Protein AF-A0A7C5QHF2-F1 (afdb_monomer_lite)

Sequence (102 aa):
MYPDLSYLFHDLLGSSPDNWLSVFKTFGLMLVLAILAGSQLLYLELRRKAREGMFQPEKVKEVVGRGPVVTEIVSNAVFGFIFGAKLLYIFGHFEEFKANAA

pLDDT: mean 92.12, std 6.23, range [57.28, 98.5]

Secondary structure (DSSP, 8-state):
--SBHHHHHHHHH-PPTT-GGGGSBHHHHHHHHHHHHHHHHHHHHHHHHHHTT-SPPP-----TTPPPPHHHHHHHHHHHHHHHHHHHHHHHTHHHHHHT--

Radius of gyration: 21.75 Å; chains: 1; bounding box: 47×37×48 Å

Structure (mmCIF, N/CA/C/O backbone):
data_AF-A0A7C5QHF2-F1
#
_entry.id   AF-A0A7C5QHF2-F1
#
loop_
_atom_site.group_PDB
_atom_site.id
_atom_site.type_symbol
_atom_site.label_atom_id
_atom_site.label_alt_id
_atom_site.label_comp_id
_atom_site.label_asym_id
_atom_site.label_entity_id
_atom_site.label_seq_id
_atom_site.pdbx_PDB_ins_code
_atom_site.Cartn_x
_atom_site.Cartn_y
_atom_site.Cartn_z
_atom_site.occupancy
_atom_site.B_iso_or_equiv
_atom_site.auth_seq_id
_atom_site.auth_comp_id
_atom_site.auth_asym_id
_atom_site.auth_atom_id
_atom_site.pdbx_PDB_model_num
ATOM 1 N N . MET A 1 1 ? 7.431 16.455 -12.656 1.00 76.50 1 MET A N 1
ATOM 2 C CA . MET A 1 1 ? 7.169 15.265 -11.816 1.00 76.50 1 MET A CA 1
ATOM 3 C C . MET A 1 1 ? 7.820 14.085 -12.503 1.00 76.50 1 MET A C 1
ATOM 5 O O . MET A 1 1 ? 7.741 14.028 -13.724 1.00 76.50 1 MET A O 1
ATOM 9 N N . TYR A 1 2 ? 8.467 13.189 -11.760 1.00 88.69 2 TYR A N 1
ATOM 10 C CA . TYR A 1 2 ? 8.980 11.955 -12.354 1.00 88.69 2 TYR A CA 1
ATOM 11 C C . TYR A 1 2 ? 7.805 11.118 -12.872 1.00 88.69 2 TYR A C 1
ATOM 13 O O . TYR A 1 2 ? 6.806 11.022 -12.157 1.00 88.69 2 TYR A O 1
ATOM 21 N N . PRO A 1 3 ? 7.872 10.547 -14.081 1.00 89.06 3 PRO A N 1
ATOM 22 C CA . PRO A 1 3 ? 6.783 9.727 -14.616 1.00 89.06 3 PRO A CA 1
ATOM 23 C C . PRO A 1 3 ? 6.579 8.443 -13.793 1.00 89.06 3 PRO A C 1
ATOM 25 O O . PRO A 1 3 ? 5.450 8.018 -13.549 1.00 89.06 3 PRO A O 1
ATOM 28 N N . ASP A 1 4 ? 7.662 7.871 -13.279 1.00 93.12 4 ASP A N 1
ATOM 29 C CA . ASP A 1 4 ? 7.670 6.675 -12.443 1.00 93.12 4 ASP A CA 1
ATOM 30 C C . ASP A 1 4 ? 8.900 6.642 -11.530 1.00 93.12 4 ASP A C 1
ATOM 32 O O . ASP A 1 4 ? 9.727 7.562 -11.523 1.00 93.12 4 ASP A O 1
ATOM 36 N N . LEU A 1 5 ? 8.994 5.594 -10.713 1.00 92.38 5 LEU A N 1
ATOM 37 C CA . LEU A 1 5 ? 10.106 5.418 -9.790 1.00 92.38 5 LEU A CA 1
ATOM 38 C C . LEU A 1 5 ? 11.444 5.182 -10.498 1.00 92.38 5 LEU A C 1
ATOM 40 O O . LEU A 1 5 ? 12.472 5.512 -9.915 1.00 92.38 5 LEU A O 1
ATOM 44 N N . SER A 1 6 ? 11.480 4.686 -11.739 1.00 94.00 6 SER A N 1
ATOM 45 C CA . SER A 1 6 ? 12.760 4.460 -12.421 1.00 94.00 6 SER A CA 1
ATOM 46 C C . SER A 1 6 ? 13.525 5.766 -12.621 1.00 94.00 6 SER A C 1
ATOM 48 O O . SER A 1 6 ? 14.728 5.805 -12.373 1.00 94.00 6 SER A O 1
ATOM 50 N N . TYR A 1 7 ? 12.838 6.838 -13.020 1.00 93.25 7 TYR A N 1
ATOM 51 C CA . TYR A 1 7 ? 13.465 8.150 -13.218 1.00 93.25 7 TYR A CA 1
ATOM 52 C C . TYR A 1 7 ? 13.802 8.841 -11.893 1.00 93.25 7 TYR A C 1
ATOM 54 O O . TYR A 1 7 ? 14.849 9.470 -11.782 1.00 93.25 7 TYR A O 1
ATOM 62 N N . LEU A 1 8 ? 12.963 8.680 -10.861 1.00 93.31 8 LEU A N 1
ATOM 63 C CA . LEU A 1 8 ? 13.267 9.210 -9.527 1.00 93.31 8 LEU A CA 1
ATOM 64 C C . LEU A 1 8 ? 14.558 8.596 -8.966 1.00 93.31 8 LEU A C 1
ATOM 66 O O . LEU A 1 8 ? 15.408 9.301 -8.431 1.00 93.31 8 LEU A O 1
ATOM 70 N N . PHE A 1 9 ? 14.704 7.276 -9.073 1.00 93.62 9 PHE A N 1
ATOM 71 C CA . PHE A 1 9 ? 15.880 6.570 -8.569 1.00 93.62 9 PHE A CA 1
ATOM 72 C C . PHE A 1 9 ? 17.102 6.738 -9.476 1.00 93.62 9 PHE A C 1
ATOM 74 O O . PHE A 1 9 ? 18.225 6.698 -8.972 1.00 93.62 9 PHE A O 1
ATOM 81 N N . HIS A 1 10 ? 16.909 6.983 -10.776 1.00 94.44 10 HIS A N 1
ATOM 82 C CA . HIS A 1 10 ? 17.997 7.382 -11.667 1.00 94.44 10 HIS A CA 1
ATOM 83 C C . HIS A 1 10 ? 18.685 8.651 -11.156 1.00 94.44 10 HIS A C 1
ATOM 85 O O . HIS A 1 10 ? 19.895 8.639 -10.952 1.00 94.44 10 HIS A O 1
ATOM 91 N N . ASP A 1 11 ? 17.919 9.693 -10.837 1.00 93.00 11 ASP A N 1
ATOM 92 C CA . ASP A 1 11 ? 18.488 10.968 -10.389 1.00 93.00 11 ASP A CA 1
ATOM 93 C C . ASP A 1 11 ? 19.069 10.897 -8.965 1.00 93.00 11 ASP A C 1
ATOM 95 O O . ASP A 1 11 ? 20.012 11.617 -8.640 1.00 93.00 11 ASP A O 1
ATOM 99 N N . LEU A 1 12 ? 18.537 10.021 -8.104 1.00 94.31 12 LEU A N 1
ATOM 100 C CA . LEU A 1 12 ? 19.007 9.875 -6.720 1.00 94.31 12 LEU A CA 1
ATOM 101 C C . LEU A 1 12 ? 20.208 8.934 -6.567 1.00 94.31 12 LEU A C 1
ATOM 103 O O . LEU A 1 12 ? 21.077 9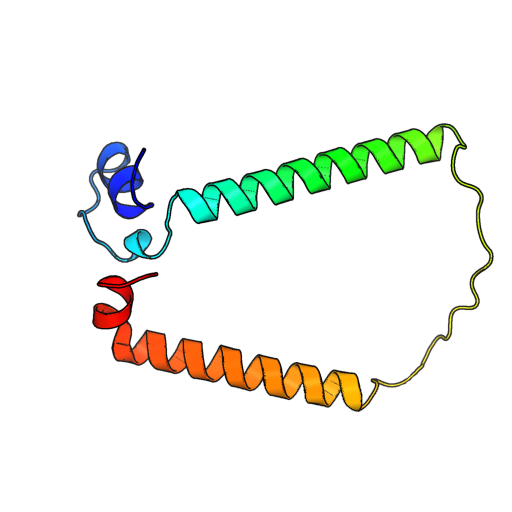.184 -5.734 1.00 94.31 12 LEU A O 1
ATOM 107 N N . LEU A 1 13 ? 20.234 7.828 -7.315 1.00 94.69 13 LEU A N 1
ATOM 108 C CA . LEU A 1 13 ? 21.182 6.723 -7.126 1.00 94.69 13 LEU A CA 1
ATOM 109 C C . LEU A 1 13 ? 21.985 6.379 -8.390 1.00 94.69 13 LEU A C 1
ATOM 111 O O . LEU A 1 13 ? 22.829 5.487 -8.343 1.00 94.69 13 LEU A O 1
ATOM 115 N N . GLY A 1 14 ? 21.719 7.029 -9.527 1.00 92.06 14 GLY A N 1
ATOM 116 C CA . GLY A 1 14 ? 22.368 6.728 -10.806 1.00 92.06 14 GLY A CA 1
ATOM 117 C C . GLY A 1 14 ? 21.923 5.407 -11.445 1.00 92.06 14 GLY A C 1
ATOM 118 O O . GLY A 1 14 ? 22.614 4.891 -12.321 1.00 92.06 14 GLY A O 1
ATOM 119 N N . SER A 1 15 ? 20.797 4.821 -11.015 1.00 93.25 15 SER A N 1
ATOM 120 C CA . SER A 1 15 ? 20.285 3.555 -11.572 1.00 93.25 15 SER A CA 1
ATOM 121 C C . SER A 1 15 ? 19.899 3.696 -13.045 1.00 93.25 15 SER A C 1
ATOM 123 O O . SER A 1 15 ? 19.425 4.757 -13.424 1.00 93.25 15 SER A O 1
ATOM 125 N N . SER A 1 16 ? 19.998 2.653 -13.873 1.00 90.06 16 SER A N 1
ATOM 126 C CA . SER A 1 16 ? 19.595 2.740 -15.288 1.00 90.06 16 SER A CA 1
ATOM 127 C C . SER A 1 16 ? 18.136 3.214 -15.457 1.00 90.06 16 SER A C 1
ATOM 129 O O . SER A 1 16 ? 17.269 2.700 -14.744 1.00 90.06 16 SER A O 1
ATOM 131 N N . PRO A 1 17 ? 17.849 4.157 -16.378 1.00 85.25 17 PRO A N 1
ATOM 132 C CA . PRO A 1 17 ? 16.481 4.526 -16.748 1.00 85.25 17 PRO A CA 1
ATOM 133 C C . PRO A 1 17 ? 15.681 3.329 -17.283 1.00 85.25 17 PRO A C 1
ATOM 135 O O . PRO A 1 17 ? 16.266 2.341 -17.728 1.00 85.25 17 PRO A O 1
ATOM 138 N N . ASP A 1 18 ? 14.350 3.419 -17.218 1.00 87.38 18 ASP A N 1
ATOM 139 C CA . ASP A 1 18 ? 13.393 2.395 -17.671 1.00 87.38 18 ASP A CA 1
ATOM 140 C C . ASP A 1 18 ? 13.650 0.973 -17.129 1.00 87.38 18 ASP A C 1
ATOM 142 O O . ASP A 1 18 ? 13.388 -0.048 -17.774 1.00 87.38 18 ASP A O 1
ATOM 146 N N . ASN A 1 19 ? 14.150 0.896 -15.895 1.00 90.06 19 ASN A N 1
ATOM 147 C CA . ASN A 1 19 ? 14.339 -0.364 -15.190 1.00 90.06 19 ASN A CA 1
ATOM 148 C C . ASN A 1 19 ? 12.995 -0.911 -14.661 1.00 90.06 19 ASN A C 1
ATOM 150 O O . ASN A 1 19 ? 11.920 -0.366 -14.920 1.00 90.06 19 ASN A O 1
ATOM 154 N N . TRP A 1 20 ? 13.029 -2.012 -13.910 1.00 89.75 20 TRP A N 1
ATOM 155 C CA . TRP A 1 20 ? 11.827 -2.661 -13.368 1.00 89.75 20 TRP A CA 1
ATOM 156 C C . TRP A 1 20 ? 10.957 -1.742 -12.482 1.00 89.75 20 TRP A C 1
ATOM 158 O O . TRP A 1 20 ? 9.758 -1.980 -12.347 1.00 89.75 20 TRP A O 1
ATOM 168 N N . LEU A 1 21 ? 11.524 -0.669 -11.917 1.00 91.50 21 LEU A N 1
ATOM 169 C CA . LEU A 1 21 ? 10.803 0.335 -11.131 1.00 91.50 21 LEU A CA 1
ATOM 170 C C . LEU A 1 21 ? 9.858 1.199 -11.978 1.00 91.50 21 LEU A C 1
ATOM 172 O O . LEU A 1 21 ? 8.992 1.870 -11.419 1.00 91.50 21 LEU A O 1
ATOM 176 N N . SER A 1 22 ? 9.986 1.178 -13.308 1.00 91.88 22 SER A N 1
ATOM 177 C CA . SER A 1 22 ? 9.137 1.960 -14.222 1.00 91.88 22 SER A CA 1
ATOM 178 C C . SER A 1 22 ? 7.660 1.556 -14.183 1.00 91.88 22 SER A C 1
ATOM 180 O O . SER A 1 22 ? 6.783 2.351 -14.532 1.00 91.88 22 SER A O 1
ATOM 182 N N . VAL A 1 23 ? 7.371 0.350 -13.683 1.00 91.25 23 VAL A N 1
ATOM 183 C CA . VAL A 1 23 ? 6.012 -0.139 -13.410 1.00 91.25 23 VAL A CA 1
ATOM 184 C C . VAL A 1 23 ? 5.319 0.707 -12.329 1.00 91.25 23 VAL A C 1
ATOM 186 O O . VAL A 1 23 ? 4.102 0.886 -12.359 1.00 91.25 23 VAL A O 1
ATOM 189 N N . PHE A 1 24 ? 6.069 1.276 -11.381 1.00 91.75 24 PHE A N 1
ATOM 190 C CA . PHE A 1 24 ? 5.511 2.075 -10.291 1.00 91.75 24 PHE A CA 1
ATOM 191 C C . PHE A 1 24 ? 5.392 3.543 -10.691 1.00 91.75 24 PHE A C 1
ATOM 193 O O . PHE A 1 24 ? 6.315 4.343 -10.512 1.00 91.75 24 PHE A O 1
ATOM 200 N N . LYS A 1 25 ? 4.221 3.919 -11.207 1.00 92.25 25 LYS A N 1
ATOM 201 C CA . LYS A 1 25 ? 3.926 5.309 -11.569 1.00 92.25 25 LYS A CA 1
ATOM 202 C C . LYS A 1 25 ? 3.812 6.198 -10.330 1.00 92.25 25 LYS A C 1
ATOM 204 O O . LYS A 1 25 ? 3.163 5.844 -9.341 1.00 92.25 25 LYS A O 1
ATOM 209 N N . THR A 1 26 ? 4.405 7.390 -10.391 1.00 92.88 26 THR A N 1
ATOM 210 C CA . THR A 1 26 ? 4.431 8.318 -9.245 1.00 92.88 26 THR A CA 1
ATOM 211 C C . THR A 1 26 ? 3.046 8.833 -8.873 1.00 92.88 26 THR A C 1
ATOM 213 O O . THR A 1 26 ? 2.774 9.026 -7.691 1.00 92.88 26 THR A O 1
ATOM 216 N N . PHE A 1 27 ? 2.148 8.999 -9.849 1.00 91.56 27 PHE A N 1
ATOM 217 C CA . PHE A 1 27 ? 0.755 9.367 -9.598 1.00 91.56 27 PHE A CA 1
ATOM 218 C C . PHE A 1 27 ? 0.062 8.354 -8.677 1.00 91.56 27 PHE A C 1
ATOM 220 O O . PHE A 1 27 ? -0.470 8.731 -7.634 1.00 91.56 27 PHE A O 1
ATOM 227 N N . GLY A 1 28 ? 0.122 7.064 -9.028 1.00 91.38 28 GLY A N 1
ATOM 228 C CA . GLY A 1 28 ? -0.482 5.992 -8.235 1.00 91.38 28 GLY A CA 1
ATOM 229 C C . GLY A 1 28 ? 0.135 5.891 -6.841 1.00 91.38 28 GLY A C 1
ATOM 230 O O . GLY A 1 28 ? -0.587 5.771 -5.853 1.00 91.38 28 GLY A O 1
ATOM 231 N N . LEU A 1 29 ? 1.460 6.033 -6.740 1.00 93.06 29 LEU A N 1
ATOM 232 C CA . LEU A 1 29 ? 2.150 6.061 -5.451 1.00 93.06 29 LEU A CA 1
ATOM 233 C C . LEU A 1 29 ? 1.650 7.206 -4.558 1.00 93.06 29 LEU A C 1
ATOM 235 O O . LEU A 1 29 ? 1.311 6.978 -3.398 1.00 93.06 29 LEU A O 1
ATOM 239 N N . MET A 1 30 ? 1.575 8.429 -5.089 1.00 94.38 30 MET A N 1
ATOM 240 C CA . MET A 1 30 ? 1.107 9.590 -4.325 1.00 94.38 30 MET A CA 1
ATOM 241 C C . MET A 1 30 ? -0.363 9.457 -3.924 1.00 94.38 30 MET A C 1
ATOM 243 O O . MET A 1 30 ? -0.720 9.831 -2.808 1.00 94.38 30 MET A O 1
ATOM 247 N N . LEU A 1 31 ? -1.203 8.872 -4.783 1.00 95.50 31 LEU A N 1
ATOM 248 C CA . LEU A 1 31 ? -2.598 8.574 -4.459 1.00 95.50 31 LEU A CA 1
ATOM 249 C C . LEU A 1 31 ? -2.706 7.612 -3.267 1.00 95.50 31 LEU A C 1
ATOM 251 O O . LEU A 1 31 ? -3.447 7.887 -2.323 1.00 95.50 31 LEU A O 1
ATOM 255 N N . VAL A 1 32 ? -1.938 6.518 -3.271 1.00 96.50 32 VAL A N 1
ATOM 256 C CA . VAL A 1 32 ? -1.903 5.567 -2.148 1.00 96.50 32 VAL A CA 1
ATOM 257 C C . VAL A 1 32 ? -1.430 6.258 -0.870 1.00 96.50 32 VAL A C 1
ATOM 259 O O . VAL A 1 32 ? -2.067 6.113 0.172 1.00 96.50 32 VAL A O 1
ATOM 262 N N . LEU A 1 33 ? -0.363 7.060 -0.937 1.00 97.25 33 LEU A N 1
ATOM 263 C CA . LEU A 1 33 ? 0.142 7.804 0.221 1.00 97.25 33 LEU A CA 1
ATOM 264 C C . LEU A 1 33 ? -0.888 8.798 0.773 1.00 97.25 33 LEU A C 1
ATOM 266 O O . LEU A 1 33 ? -1.043 8.895 1.989 1.00 97.25 33 LEU A O 1
ATOM 270 N N . ALA A 1 34 ? -1.627 9.493 -0.094 1.00 97.94 34 ALA A N 1
ATOM 271 C CA . ALA A 1 34 ? -2.689 10.407 0.315 1.00 97.94 34 ALA A CA 1
ATOM 272 C C . ALA A 1 34 ? -3.825 9.673 1.044 1.00 97.94 34 ALA A C 1
ATOM 274 O O . ALA A 1 34 ? -4.278 10.132 2.094 1.00 97.94 34 ALA A O 1
ATOM 275 N N . ILE A 1 35 ? -4.246 8.508 0.537 1.00 98.31 35 ILE A N 1
ATOM 276 C CA . ILE A 1 35 ? -5.269 7.671 1.180 1.00 98.31 35 ILE A CA 1
ATOM 277 C C . ILE A 1 35 ? -4.776 7.173 2.542 1.00 98.31 35 ILE A C 1
ATOM 279 O O . ILE A 1 35 ? -5.502 7.286 3.530 1.00 98.31 35 ILE A O 1
ATOM 283 N N . LEU A 1 36 ? -3.542 6.668 2.626 1.00 98.31 36 LEU A N 1
ATOM 284 C CA . LEU A 1 36 ? -2.965 6.181 3.881 1.00 98.31 36 LEU A CA 1
ATOM 285 C C . LEU A 1 36 ? -2.856 7.302 4.920 1.00 98.31 36 LEU A C 1
ATOM 287 O O . LEU A 1 36 ? -3.324 7.135 6.047 1.00 98.31 36 LEU A O 1
ATOM 291 N N . ALA A 1 37 ? -2.322 8.463 4.537 1.00 98.38 37 ALA A N 1
ATOM 292 C CA . ALA A 1 37 ? -2.233 9.626 5.416 1.00 98.38 37 ALA A CA 1
ATOM 293 C C . ALA A 1 37 ? -3.622 10.093 5.883 1.00 98.38 37 ALA A C 1
ATOM 295 O O . ALA A 1 37 ? -3.837 10.286 7.080 1.00 98.38 37 ALA A O 1
ATOM 296 N N . GLY A 1 38 ? -4.585 10.208 4.963 1.00 98.38 38 GLY A N 1
ATOM 297 C CA . GLY A 1 38 ? -5.964 10.575 5.280 1.00 98.38 38 GLY A CA 1
ATOM 298 C C . GLY A 1 38 ? -6.633 9.580 6.230 1.00 98.38 38 GLY A C 1
ATOM 299 O O . GLY A 1 38 ? -7.250 9.988 7.214 1.00 98.38 38 GLY A O 1
ATOM 300 N N 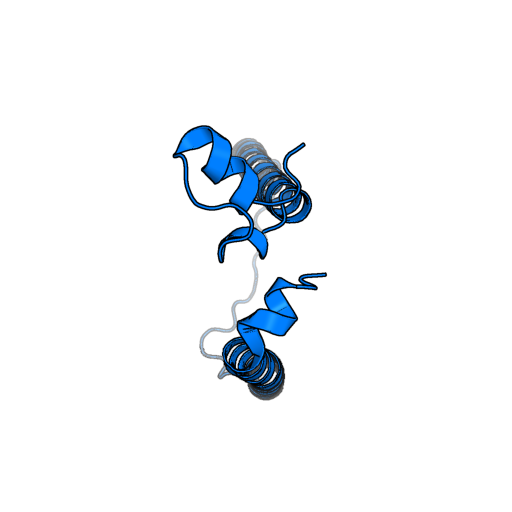. SER A 1 39 ? -6.452 8.278 5.993 1.00 98.25 39 SER A N 1
ATOM 301 C CA . SER A 1 39 ? -6.992 7.219 6.853 1.00 98.25 39 SER A CA 1
ATOM 302 C C . SER A 1 39 ? -6.417 7.276 8.270 1.00 98.25 39 SER A C 1
ATOM 304 O O . SER A 1 39 ? -7.164 7.169 9.242 1.00 98.25 39 SER A O 1
ATOM 306 N N . GLN A 1 40 ? -5.112 7.531 8.401 1.00 98.44 40 GLN A N 1
ATOM 307 C CA . GLN A 1 40 ? -4.440 7.630 9.690 1.00 98.44 40 GLN A CA 1
ATOM 308 C C . GLN A 1 40 ? -4.907 8.862 10.469 1.00 98.44 40 GLN A C 1
ATOM 310 O O . GLN A 1 40 ? -5.199 8.768 11.661 1.00 98.44 40 GLN A O 1
ATOM 315 N N . LEU A 1 41 ? -5.021 10.013 9.802 1.00 98.50 41 LEU A N 1
ATOM 316 C CA . LEU A 1 41 ? -5.540 11.235 10.418 1.00 98.50 41 LEU A CA 1
ATOM 317 C C . LEU A 1 41 ? -6.986 11.053 10.887 1.00 98.50 41 LEU A C 1
ATOM 319 O O . LEU A 1 41 ? -7.304 11.380 12.030 1.00 98.50 41 LEU A O 1
ATOM 323 N N . LEU A 1 42 ? -7.841 10.468 10.044 1.00 98.12 42 LEU A N 1
ATOM 324 C CA . LEU A 1 42 ? -9.227 10.175 10.397 1.00 98.12 42 LEU A CA 1
ATOM 325 C C . LEU A 1 42 ? -9.308 9.223 11.595 1.00 98.12 42 LEU A C 1
ATOM 327 O O . LEU A 1 42 ? -10.063 9.474 12.530 1.00 98.12 42 LEU A O 1
ATOM 331 N N . TYR A 1 43 ? -8.505 8.160 11.605 1.00 97.94 43 TYR A N 1
ATOM 332 C CA . TYR A 1 43 ? -8.444 7.220 12.720 1.00 97.94 43 TYR A CA 1
ATOM 333 C C . TYR A 1 43 ? -8.043 7.903 14.037 1.00 97.94 43 TYR A C 1
ATOM 335 O O . TYR A 1 43 ? -8.679 7.688 15.073 1.00 97.94 43 TYR A O 1
ATOM 343 N N . LEU A 1 44 ? -7.020 8.763 14.012 1.00 98.12 44 LEU A N 1
ATOM 344 C CA . LEU A 1 44 ? -6.586 9.520 15.189 1.00 98.12 44 LEU A CA 1
ATOM 345 C C . LEU A 1 44 ? -7.677 10.470 15.697 1.00 98.12 44 LEU A C 1
ATOM 347 O O . LEU A 1 44 ? -7.905 10.546 16.908 1.00 98.12 44 LEU A O 1
ATOM 351 N N . GLU A 1 45 ? -8.377 11.140 14.786 1.00 97.50 45 GLU A N 1
ATOM 352 C CA . GLU A 1 45 ? -9.467 12.059 15.109 1.00 97.50 45 GLU A CA 1
ATOM 353 C C . GLU A 1 45 ? -10.683 11.328 15.690 1.00 97.50 45 GLU A C 1
ATOM 355 O O . GLU A 1 45 ? -11.237 11.753 16.706 1.00 97.50 45 GLU A O 1
ATOM 360 N N . LEU A 1 46 ? -11.052 10.172 15.129 1.00 97.06 46 LEU A N 1
ATOM 361 C CA . LEU A 1 46 ? -12.077 9.304 15.708 1.00 97.06 46 LEU A CA 1
ATOM 362 C C . LEU A 1 46 ? -11.678 8.879 17.125 1.00 97.06 46 LEU A C 1
ATOM 364 O O . LEU A 1 46 ? -12.464 9.016 18.057 1.00 97.06 46 LEU A O 1
ATOM 368 N N . ARG A 1 47 ? -10.429 8.461 17.355 1.00 95.81 47 ARG A N 1
ATOM 369 C CA . ARG A 1 47 ? -9.970 8.132 18.715 1.00 95.81 47 ARG A CA 1
ATOM 370 C C . ARG A 1 47 ? -9.994 9.330 19.665 1.00 95.81 47 ARG A C 1
ATOM 372 O O . ARG A 1 47 ? -10.232 9.133 20.856 1.00 95.81 47 ARG A O 1
ATOM 379 N N . ARG A 1 48 ? -9.729 10.547 19.179 1.00 97.06 48 ARG A N 1
ATOM 380 C CA . ARG A 1 48 ? -9.833 11.781 19.974 1.00 97.06 48 ARG A CA 1
ATOM 381 C C . ARG A 1 48 ? -11.281 12.026 20.398 1.00 97.06 48 ARG A C 1
ATOM 383 O O . ARG A 1 48 ? -11.535 12.117 21.594 1.00 97.06 48 ARG A O 1
ATOM 390 N N . LYS A 1 49 ? -12.220 11.994 19.450 1.00 95.94 49 LYS A N 1
ATOM 391 C CA . LYS A 1 49 ? -13.666 12.136 19.699 1.00 95.94 49 LYS A CA 1
ATOM 392 C C . LYS A 1 49 ? -14.226 11.044 20.614 1.00 95.94 49 LYS A C 1
ATOM 394 O O . LYS A 1 49 ? -15.085 11.317 21.447 1.00 95.94 49 LYS A O 1
ATOM 399 N N . ALA A 1 50 ? -13.699 9.822 20.516 1.00 93.94 50 ALA A N 1
ATOM 400 C CA . ALA A 1 50 ? -14.054 8.729 21.419 1.00 93.94 50 ALA A CA 1
ATOM 401 C C . ALA A 1 50 ? -13.693 9.041 22.877 1.00 93.94 50 ALA A C 1
ATOM 403 O O . ALA A 1 50 ? -14.502 8.812 23.771 1.00 93.94 50 ALA A O 1
ATOM 404 N N . ARG A 1 51 ? -12.501 9.606 23.119 1.00 93.94 51 ARG A N 1
ATOM 405 C CA . ARG A 1 51 ? -12.067 10.020 24.466 1.00 93.94 51 ARG A CA 1
ATOM 406 C C . ARG A 1 51 ? -12.861 11.205 25.010 1.00 93.94 51 ARG A C 1
ATOM 408 O O . ARG A 1 51 ? -13.002 11.325 26.218 1.00 93.94 51 ARG A O 1
ATOM 415 N N . GLU A 1 52 ? -13.393 12.047 24.131 1.00 96.44 52 GLU A N 1
ATOM 416 C CA . GLU A 1 52 ? -14.297 13.150 24.485 1.00 96.44 52 GLU A CA 1
ATOM 417 C C . GLU A 1 52 ? -15.723 12.678 24.807 1.00 96.44 52 GLU A C 1
ATOM 419 O O . GLU A 1 52 ? -16.578 13.492 25.140 1.00 96.44 52 GLU A O 1
ATOM 424 N N . GLY A 1 53 ? -15.998 11.372 24.707 1.00 93.31 53 GLY A N 1
ATOM 425 C CA . GLY A 1 53 ? -17.316 10.810 24.990 1.00 93.31 53 GLY A CA 1
ATOM 426 C C . GLY A 1 53 ? -18.347 11.064 23.889 1.00 93.31 53 GLY A C 1
ATOM 427 O O . GLY A 1 53 ? -19.538 10.904 24.137 1.00 93.31 53 GLY A O 1
ATOM 428 N N . MET A 1 54 ? -17.926 11.433 22.669 1.00 93.12 54 MET A N 1
ATOM 429 C CA . MET A 1 54 ? -18.861 11.645 21.552 1.00 93.12 54 MET A CA 1
ATOM 430 C C . MET A 1 54 ? -19.511 10.348 21.047 1.00 93.12 54 MET A C 1
ATOM 432 O O . MET A 1 54 ? -20.514 10.410 20.340 1.00 93.12 54 MET A O 1
ATOM 436 N N . PHE A 1 55 ? -18.951 9.181 21.376 1.00 91.69 55 PHE A N 1
ATOM 437 C CA . PHE A 1 55 ? -19.506 7.886 20.984 1.00 91.69 55 PHE A CA 1
ATOM 438 C C . PHE A 1 55 ? -20.167 7.193 22.167 1.00 91.69 55 PHE A C 1
ATOM 440 O O . PHE A 1 55 ? -19.610 7.142 23.263 1.00 91.69 55 PHE A O 1
ATOM 447 N N . GLN A 1 56 ? -21.340 6.619 21.915 1.00 87.88 56 GLN A N 1
ATOM 448 C CA . GLN A 1 56 ? -22.051 5.795 22.882 1.00 87.88 56 GLN A CA 1
ATOM 449 C C . GLN A 1 56 ? -21.777 4.316 22.589 1.00 87.88 56 GLN A C 1
ATOM 451 O O . GLN A 1 56 ? -21.787 3.918 21.423 1.00 87.88 56 GLN A O 1
ATOM 456 N N . PRO A 1 57 ? -21.518 3.492 23.615 1.00 83.88 57 PRO A N 1
ATOM 457 C CA . PRO A 1 57 ? -21.331 2.064 23.420 1.00 83.88 57 PRO A CA 1
ATOM 458 C C . PRO A 1 57 ? -22.651 1.409 23.006 1.00 83.88 57 PRO A C 1
ATOM 460 O O . PRO A 1 57 ? -23.670 1.560 23.680 1.00 83.88 57 PRO A O 1
ATOM 463 N N . GLU A 1 58 ? -22.616 0.627 21.932 1.00 86.88 58 GLU A N 1
ATOM 464 C CA . GLU A 1 58 ? -23.740 -0.199 21.497 1.00 86.88 58 GLU A CA 1
ATOM 465 C C . GLU A 1 58 ? -23.484 -1.664 21.867 1.00 86.88 58 GLU A C 1
ATOM 467 O O . GLU A 1 58 ? -22.394 -2.201 21.657 1.00 86.88 58 GLU A O 1
ATOM 472 N N . LYS A 1 59 ? -24.492 -2.331 22.443 1.00 85.81 59 LYS A N 1
ATOM 473 C CA . LYS A 1 59 ? -24.413 -3.766 22.737 1.00 85.81 59 LYS A CA 1
ATOM 474 C C . LYS A 1 59 ? -24.682 -4.550 21.458 1.00 85.81 59 LYS A C 1
ATOM 476 O O . LYS A 1 59 ? -25.834 -4.741 21.079 1.00 85.81 59 LYS A O 1
ATOM 481 N N . VAL A 1 60 ? -23.621 -5.041 20.830 1.00 86.38 60 VAL A N 1
ATOM 482 C CA . VAL A 1 60 ? -23.719 -5.881 19.633 1.00 86.38 60 VAL A CA 1
ATOM 483 C C . VAL A 1 60 ? -23.717 -7.354 20.040 1.00 86.38 60 VAL A C 1
ATOM 485 O O . VAL A 1 60 ? -22.940 -7.774 20.896 1.00 86.38 60 VAL A O 1
ATOM 488 N N . LYS A 1 61 ? -24.602 -8.155 19.440 1.00 83.62 61 LYS A N 1
ATOM 489 C CA . LYS A 1 61 ? -24.554 -9.615 19.577 1.00 83.62 61 LYS A CA 1
ATOM 490 C C . LYS A 1 61 ? -23.475 -10.153 18.644 1.00 83.62 61 LYS A C 1
ATOM 492 O O . LYS A 1 61 ? -23.658 -10.149 17.430 1.00 83.62 61 LYS A O 1
ATOM 497 N N . GLU A 1 62 ? -22.371 -10.617 19.209 1.00 81.88 62 GLU A N 1
ATOM 498 C CA . GLU A 1 62 ? -21.320 -11.287 18.449 1.00 81.88 62 GLU A CA 1
ATOM 499 C C . GLU A 1 62 ? -21.659 -12.774 18.282 1.00 81.88 62 GLU A C 1
ATOM 501 O O . GLU A 1 62 ? -21.965 -13.473 19.250 1.00 81.88 62 GLU A O 1
ATOM 506 N N . VAL A 1 63 ? -21.635 -13.268 17.042 1.00 82.62 63 VAL A N 1
ATOM 507 C CA . VAL A 1 63 ? -21.813 -14.697 16.750 1.00 82.62 63 VAL A CA 1
ATOM 508 C C . VAL A 1 63 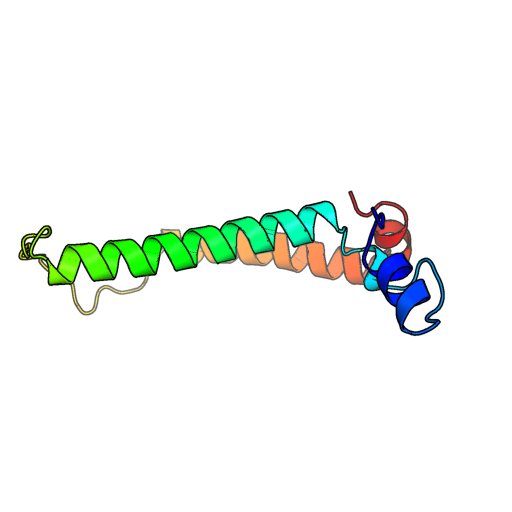? -20.435 -15.349 16.732 1.00 82.62 63 VAL A C 1
ATOM 510 O O . VAL A 1 63 ? -19.764 -15.376 15.702 1.00 82.62 63 VAL A O 1
ATOM 513 N N . VAL A 1 64 ? -20.005 -15.869 17.879 1.00 81.62 64 VAL A N 1
ATOM 514 C CA . VAL A 1 64 ? -18.721 -16.568 18.012 1.00 81.62 64 VAL A CA 1
ATOM 515 C C . VAL A 1 64 ? -18.859 -17.997 17.478 1.00 81.62 64 VAL A C 1
ATOM 517 O O . VAL A 1 64 ? -19.790 -18.713 17.843 1.00 81.62 64 VAL A O 1
ATOM 520 N N . GLY A 1 65 ? -17.943 -18.421 16.602 1.00 81.56 65 GLY A N 1
ATOM 521 C CA . GLY A 1 65 ? -17.908 -19.791 16.070 1.00 81.56 65 GLY A CA 1
ATOM 522 C C . GLY A 1 65 ? -18.749 -20.039 14.813 1.00 81.56 65 GLY A C 1
ATOM 523 O O . GLY A 1 65 ? -18.970 -21.192 14.446 1.00 81.56 65 GLY A O 1
ATOM 524 N N . ARG A 1 66 ? -19.209 -18.987 14.120 1.00 81.94 66 ARG A N 1
ATOM 525 C CA . ARG A 1 66 ? -19.759 -19.148 12.766 1.00 81.94 66 ARG A CA 1
ATOM 526 C C . ARG A 1 66 ? -18.648 -19.663 11.839 1.00 81.94 66 ARG A C 1
ATOM 528 O O . ARG A 1 66 ? -17.596 -19.042 11.731 1.00 81.94 66 ARG A O 1
ATOM 535 N N . GLY A 1 67 ? -18.891 -20.801 11.188 1.00 84.69 67 GLY A N 1
ATOM 536 C CA . GLY A 1 67 ? -18.002 -21.326 10.150 1.00 84.69 67 GLY A CA 1
ATOM 537 C C . GLY A 1 67 ? -17.908 -20.384 8.941 1.00 84.69 67 GLY A C 1
ATOM 538 O O . GLY A 1 67 ? -18.768 -19.515 8.777 1.00 84.69 67 GLY A O 1
ATOM 539 N N . PRO A 1 68 ? -16.885 -20.542 8.087 1.00 85.56 68 PRO A N 1
ATOM 540 C CA . PRO A 1 68 ? -16.688 -19.669 6.938 1.00 85.56 68 PRO A CA 1
ATOM 541 C C . PRO A 1 68 ? -17.898 -19.725 6.002 1.00 85.56 68 PRO A C 1
ATOM 543 O O . PRO A 1 68 ? -18.444 -20.796 5.718 1.00 85.56 68 PRO A O 1
ATOM 546 N N . VAL A 1 69 ? -18.336 -18.562 5.526 1.00 91.81 69 VAL A N 1
ATOM 547 C CA . VAL A 1 69 ? -19.495 -18.482 4.641 1.00 91.81 69 VAL A CA 1
ATOM 548 C C . VAL A 1 69 ? -19.077 -18.975 3.258 1.00 91.81 69 VAL A C 1
ATOM 550 O O . VAL A 1 69 ? -18.105 -18.491 2.684 1.00 91.81 69 VAL A O 1
ATOM 553 N N . VAL A 1 70 ? -19.816 -19.930 2.686 1.00 94.38 70 VAL A N 1
ATOM 554 C CA . VAL A 1 70 ? -19.478 -20.519 1.374 1.00 94.38 70 VAL A CA 1
ATOM 555 C C . VAL A 1 70 ? -19.331 -19.446 0.292 1.00 94.38 70 VAL A C 1
ATOM 557 O O . VAL A 1 70 ? -18.429 -19.528 -0.536 1.00 94.38 70 VAL A O 1
ATOM 560 N N . THR A 1 71 ? -20.160 -18.400 0.324 1.00 95.19 71 THR A N 1
ATOM 561 C CA . THR A 1 71 ? -20.067 -17.280 -0.622 1.00 95.19 71 THR A CA 1
ATOM 562 C C . THR A 1 71 ? -18.769 -16.491 -0.480 1.00 95.19 71 THR A C 1
ATOM 564 O O . THR A 1 71 ? -18.235 -16.052 -1.492 1.00 95.19 71 THR A O 1
ATOM 567 N N . GLU A 1 72 ? -18.239 -16.335 0.736 1.00 93.19 72 GLU A N 1
ATOM 568 C CA . GLU A 1 72 ? -16.937 -15.698 0.977 1.00 93.19 72 GLU A CA 1
ATOM 569 C C . GLU A 1 72 ? -15.792 -16.578 0.479 1.00 93.19 72 GLU A C 1
ATOM 571 O O . GLU A 1 72 ? -14.838 -16.077 -0.107 1.00 93.19 72 GLU A O 1
ATOM 576 N N . ILE A 1 73 ? -15.882 -17.896 0.672 1.00 96.06 73 ILE A N 1
ATOM 577 C CA . ILE A 1 73 ? -14.875 -18.831 0.154 1.00 96.06 73 ILE A CA 1
ATOM 578 C C . ILE A 1 73 ? -14.838 -18.756 -1.373 1.00 96.06 73 ILE A C 1
ATOM 580 O O . ILE A 1 73 ? -13.771 -18.590 -1.961 1.00 96.06 73 ILE A O 1
ATOM 584 N N . VAL A 1 74 ? -16.002 -18.855 -2.019 1.00 97.56 74 VAL A N 1
ATOM 585 C CA . VAL A 1 74 ? -16.105 -18.839 -3.482 1.00 97.56 74 VAL A CA 1
ATOM 586 C C . VAL A 1 74 ? -15.662 -17.491 -4.044 1.00 97.56 74 VAL A C 1
ATOM 588 O O . VAL A 1 74 ? -14.897 -17.469 -5.006 1.00 97.56 74 VAL A O 1
ATOM 591 N N . SER A 1 75 ? -16.080 -16.369 -3.449 1.00 96.56 75 SER A N 1
ATOM 592 C CA . SER A 1 75 ? -15.670 -15.048 -3.932 1.00 96.56 75 SER A CA 1
ATOM 593 C C . SER A 1 75 ? -14.159 -14.860 -3.814 1.00 96.56 75 SER A C 1
ATOM 595 O O . SER A 1 75 ? -13.519 -14.487 -4.797 1.00 96.56 75 SER A O 1
ATOM 597 N N . ASN A 1 76 ? -13.562 -15.209 -2.672 1.00 96.38 76 ASN A N 1
ATOM 598 C CA . ASN A 1 76 ? -12.113 -15.146 -2.489 1.00 96.38 76 ASN A CA 1
ATOM 599 C C . ASN A 1 76 ? -11.367 -16.080 -3.447 1.00 96.38 76 ASN A C 1
ATOM 601 O O . ASN A 1 76 ? -10.336 -15.685 -3.986 1.00 96.38 76 ASN A O 1
ATOM 605 N N . ALA A 1 77 ? -11.887 -17.282 -3.709 1.00 97.00 77 ALA A N 1
ATOM 606 C CA . ALA A 1 77 ? -11.294 -18.204 -4.675 1.00 97.00 77 ALA A CA 1
ATOM 607 C C . ALA A 1 77 ? -11.312 -17.626 -6.097 1.00 97.00 77 ALA A C 1
ATOM 609 O O . ALA A 1 77 ? -10.299 -17.679 -6.790 1.00 97.00 77 ALA A O 1
ATOM 610 N N . VAL A 1 78 ? -12.427 -17.021 -6.521 1.00 97.88 78 VAL A N 1
ATOM 611 C CA . VAL A 1 78 ? -12.546 -16.387 -7.843 1.00 97.88 78 VAL A CA 1
ATOM 612 C C . VAL A 1 78 ? -11.613 -15.183 -7.961 1.00 97.88 78 VAL A C 1
ATOM 614 O O . VAL A 1 78 ? -10.858 -15.095 -8.928 1.00 97.88 78 VAL A O 1
ATOM 617 N N . PHE A 1 79 ? -11.609 -14.277 -6.979 1.00 97.25 79 PHE A N 1
ATOM 618 C CA . PHE A 1 79 ? -10.702 -13.127 -6.993 1.00 97.25 79 PHE A CA 1
ATOM 619 C C . PHE A 1 79 ? -9.241 -13.570 -6.960 1.00 97.25 79 PHE A C 1
ATOM 621 O O . PHE A 1 79 ? -8.450 -13.118 -7.786 1.00 97.25 79 PHE A O 1
ATOM 628 N N . GLY A 1 80 ? -8.891 -14.496 -6.067 1.00 97.19 80 GLY A N 1
ATOM 629 C CA . GLY A 1 80 ? -7.548 -15.058 -5.967 1.00 97.19 80 GLY A CA 1
ATOM 630 C C . GLY A 1 80 ? -7.097 -15.720 -7.266 1.00 97.19 80 GLY A C 1
ATOM 631 O O . GLY A 1 80 ? -5.969 -15.496 -7.699 1.00 97.19 80 GLY A O 1
ATOM 632 N N . PHE A 1 81 ? -7.984 -16.456 -7.939 1.00 97.69 81 PHE A N 1
ATOM 633 C CA . PHE A 1 81 ? -7.701 -17.052 -9.242 1.00 97.69 81 PHE A CA 1
ATOM 634 C C . PHE A 1 81 ? -7.463 -15.990 -10.323 1.00 97.69 81 PHE A C 1
ATOM 636 O O . PHE A 1 81 ? -6.459 -16.060 -11.026 1.00 97.69 81 PHE A O 1
ATOM 643 N N . ILE A 1 82 ? -8.332 -14.979 -10.434 1.00 97.69 82 ILE A N 1
ATOM 644 C CA . ILE A 1 82 ? -8.194 -13.906 -11.435 1.00 97.69 82 ILE A CA 1
ATOM 645 C C . ILE A 1 82 ? -6.901 -13.112 -11.212 1.00 97.69 82 ILE A C 1
ATOM 647 O O . ILE A 1 82 ? -6.150 -12.874 -12.161 1.00 97.69 82 ILE A O 1
ATOM 651 N N . PHE A 1 83 ? -6.625 -12.710 -9.968 1.00 96.62 83 PHE A N 1
ATOM 652 C CA . PHE A 1 83 ? -5.402 -11.985 -9.623 1.00 96.62 83 PHE A CA 1
ATOM 653 C C . PHE A 1 83 ? -4.161 -12.849 -9.842 1.00 96.62 83 PHE A C 1
ATOM 655 O O . PHE A 1 83 ? -3.222 -12.406 -10.499 1.00 96.62 83 PHE A O 1
ATOM 662 N N . GLY A 1 84 ? -4.166 -14.091 -9.356 1.00 96.75 84 GLY A N 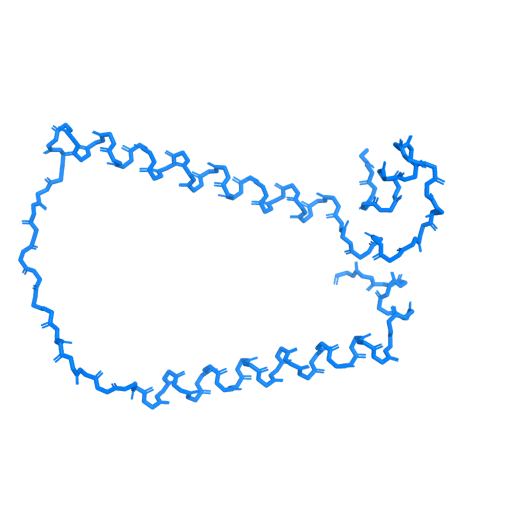1
ATOM 663 C CA . GLY A 1 84 ? -3.052 -15.022 -9.518 1.00 96.75 84 GLY A CA 1
ATOM 664 C C . GLY A 1 84 ? -2.736 -15.303 -10.987 1.00 96.75 84 GLY A C 1
ATOM 665 O O . GLY A 1 84 ? -1.583 -15.190 -11.398 1.00 96.75 84 GLY A O 1
ATOM 666 N N . ALA A 1 85 ? -3.754 -15.580 -11.805 1.00 96.81 85 ALA A N 1
ATOM 667 C CA . ALA A 1 85 ? -3.587 -15.800 -13.240 1.00 96.81 85 ALA A CA 1
ATOM 668 C C . ALA A 1 85 ? -3.000 -14.568 -13.950 1.00 96.81 85 ALA A C 1
ATOM 670 O O . ALA A 1 85 ? -2.085 -14.706 -14.762 1.00 96.81 85 ALA A O 1
ATOM 671 N N . LYS A 1 86 ? -3.465 -13.356 -13.610 1.00 94.75 86 LYS A N 1
ATOM 672 C CA . LYS A 1 86 ? -2.895 -12.104 -14.137 1.00 94.75 86 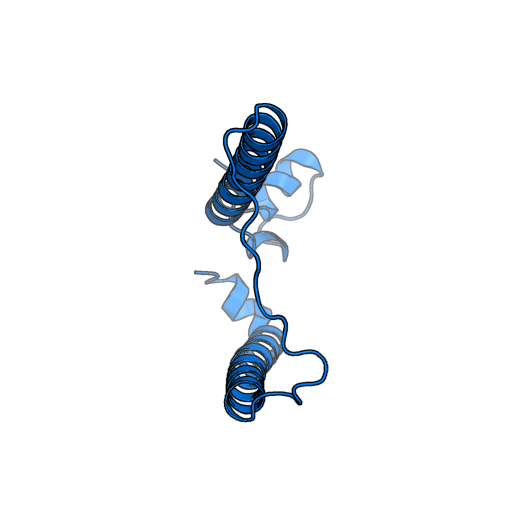LYS A CA 1
ATOM 673 C C . LYS A 1 86 ? -1.429 -11.924 -13.746 1.00 94.75 86 LYS A C 1
ATOM 675 O O . LYS A 1 86 ? -0.632 -11.545 -14.597 1.00 94.75 86 LYS A O 1
ATOM 680 N N . LEU A 1 87 ? -1.064 -12.205 -12.495 1.00 94.44 87 LEU A N 1
ATOM 681 C CA . LEU A 1 87 ? 0.323 -12.085 -12.033 1.00 94.44 87 LEU A CA 1
ATOM 682 C C . LEU A 1 87 ? 1.253 -13.058 -12.764 1.00 94.44 87 LEU A C 1
ATOM 684 O O . LEU A 1 87 ? 2.332 -12.656 -13.190 1.00 94.44 87 LEU A O 1
ATOM 688 N N . LEU A 1 88 ? 0.824 -14.308 -12.964 1.00 96.00 88 LEU A N 1
ATOM 689 C CA . LEU A 1 88 ? 1.591 -15.290 -13.737 1.00 96.00 88 LEU A CA 1
ATOM 690 C C . LEU A 1 88 ? 1.766 -14.857 -15.199 1.00 96.00 88 LEU A C 1
ATOM 692 O O . LEU A 1 88 ? 2.859 -14.984 -15.748 1.00 96.00 88 LEU A O 1
ATOM 696 N N . TYR A 1 89 ? 0.717 -14.304 -15.813 1.00 95.19 89 TYR A N 1
ATOM 697 C CA . TYR A 1 89 ? 0.788 -13.767 -17.172 1.00 95.19 89 TYR A CA 1
ATOM 698 C C . TYR A 1 89 ? 1.784 -12.604 -17.273 1.00 95.19 89 TYR A C 1
ATOM 700 O O . TYR A 1 89 ? 2.676 -12.631 -18.119 1.00 95.19 89 TYR A O 1
ATOM 708 N N . ILE A 1 90 ? 1.683 -11.625 -16.366 1.00 94.12 90 ILE A N 1
ATOM 709 C CA . ILE A 1 90 ? 2.605 -10.481 -16.296 1.00 94.12 90 ILE A CA 1
ATOM 710 C C . ILE A 1 90 ? 4.043 -10.958 -16.107 1.00 94.12 90 ILE A C 1
ATOM 712 O O . ILE A 1 90 ? 4.938 -10.452 -16.770 1.00 94.12 90 ILE A O 1
ATOM 716 N N . PHE A 1 91 ? 4.273 -11.947 -15.242 1.00 93.50 91 PHE A N 1
ATOM 717 C CA . PHE A 1 91 ? 5.607 -12.498 -15.033 1.00 93.50 91 PHE A CA 1
ATOM 718 C C . PHE A 1 91 ? 6.191 -13.102 -16.320 1.00 93.50 91 PHE A C 1
ATOM 720 O O . PHE A 1 91 ? 7.355 -12.869 -16.632 1.00 93.50 91 PHE A O 1
ATOM 727 N N . GLY A 1 92 ? 5.383 -13.828 -17.099 1.00 95.50 92 GLY A N 1
ATOM 728 C CA . GLY A 1 92 ? 5.821 -14.381 -18.383 1.00 95.50 92 GLY A CA 1
ATOM 729 C C . GLY A 1 92 ? 6.000 -13.340 -19.496 1.00 95.50 92 GLY A C 1
ATOM 730 O O . GLY A 1 92 ? 6.728 -13.603 -20.444 1.00 95.50 92 GLY A O 1
ATOM 731 N N . HIS A 1 93 ? 5.320 -12.191 -19.409 1.00 94.44 93 HIS A N 1
ATOM 732 C CA . HIS A 1 93 ? 5.261 -11.151 -20.453 1.00 94.44 93 HIS A CA 1
ATOM 733 C C . HIS A 1 93 ? 5.724 -9.794 -19.895 1.00 94.44 93 HIS A C 1
ATOM 735 O O . HIS A 1 93 ? 5.179 -8.736 -20.215 1.00 94.44 93 HIS A O 1
ATOM 741 N N . PHE A 1 94 ? 6.722 -9.824 -19.008 1.00 91.12 94 PHE A N 1
ATOM 742 C CA . PHE A 1 94 ? 7.079 -8.663 -18.195 1.00 91.12 94 PHE A CA 1
ATOM 743 C C . PHE A 1 94 ? 7.580 -7.482 -19.028 1.00 91.12 94 PHE A C 1
ATOM 745 O O . PHE A 1 94 ? 7.270 -6.338 -18.714 1.00 91.12 94 PHE A O 1
ATOM 752 N N . GLU A 1 95 ? 8.309 -7.743 -20.113 1.00 90.94 95 GLU A N 1
ATOM 753 C CA . GLU A 1 95 ? 8.816 -6.689 -20.999 1.00 90.94 95 GLU A CA 1
ATOM 754 C C . GLU A 1 95 ? 7.683 -5.935 -21.713 1.00 90.94 95 GLU A C 1
ATOM 756 O O . GLU A 1 95 ? 7.700 -4.705 -21.759 1.00 90.94 95 GLU A O 1
ATOM 761 N N . GLU A 1 96 ? 6.657 -6.647 -22.191 1.00 90.94 96 GLU A N 1
ATOM 762 C CA . GLU A 1 96 ? 5.461 -6.040 -22.795 1.00 90.94 96 GLU A CA 1
ATOM 763 C C . GLU A 1 96 ? 4.659 -5.247 -21.761 1.00 90.94 96 GLU A C 1
ATOM 765 O O . GLU A 1 96 ? 4.225 -4.124 -22.018 1.00 90.94 96 GLU A O 1
ATOM 770 N N . PHE A 1 97 ? 4.507 -5.814 -20.562 1.00 90.69 97 PHE A N 1
ATOM 771 C CA . PHE A 1 97 ? 3.829 -5.152 -19.456 1.00 90.69 97 PHE A CA 1
ATOM 772 C C . PHE A 1 97 ? 4.553 -3.872 -19.023 1.00 90.69 97 PHE A C 1
ATOM 774 O O . PHE A 1 97 ? 3.915 -2.849 -18.810 1.00 90.69 97 PHE A O 1
ATOM 781 N N . LYS A 1 98 ? 5.887 -3.896 -18.941 1.00 88.69 98 LYS A N 1
ATOM 782 C CA . LYS A 1 98 ? 6.717 -2.731 -18.610 1.00 88.69 98 LYS A CA 1
ATOM 783 C C . LYS A 1 98 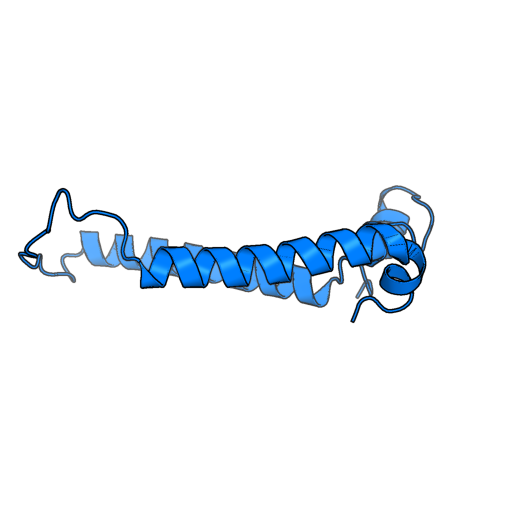? 6.578 -1.624 -19.657 1.00 88.69 98 LYS A C 1
ATOM 785 O O . LYS A 1 98 ? 6.452 -0.457 -19.291 1.00 88.69 98 LYS A O 1
ATOM 790 N N . ALA A 1 99 ? 6.563 -1.985 -20.942 1.00 85.81 99 ALA A N 1
ATOM 791 C CA . ALA A 1 99 ? 6.421 -1.031 -22.042 1.00 85.81 99 ALA A CA 1
ATOM 792 C C . ALA A 1 99 ? 5.076 -0.286 -22.019 1.00 85.81 99 ALA A C 1
ATOM 794 O O . ALA A 1 99 ? 4.997 0.850 -22.484 1.00 85.81 99 ALA A O 1
ATOM 795 N N . ASN A 1 100 ? 4.027 -0.902 -21.466 1.00 82.56 100 ASN A N 1
ATOM 796 C CA . ASN A 1 100 ? 2.704 -0.297 -21.361 1.00 82.56 100 ASN A CA 1
ATOM 797 C C . ASN A 1 100 ? 2.047 -0.598 -20.008 1.00 82.56 100 ASN A C 1
ATOM 799 O O . ASN A 1 100 ? 0.967 -1.185 -19.926 1.00 82.56 100 ASN A O 1
ATOM 803 N N . ALA A 1 101 ? 2.731 -0.196 -18.936 1.00 73.62 101 ALA A N 1
ATOM 804 C CA . ALA A 1 101 ? 2.194 -0.244 -17.583 1.00 73.62 101 ALA A CA 1
ATOM 805 C C . ALA A 1 101 ? 1.176 0.899 -17.415 1.00 73.62 101 ALA A C 1
ATOM 807 O O . ALA A 1 101 ? 1.520 1.978 -16.923 1.00 73.62 101 ALA A O 1
ATOM 808 N N . ALA A 1 102 ? -0.042 0.673 -17.913 1.00 57.28 102 ALA A N 1
ATOM 809 C CA . ALA A 1 102 ? -1.205 1.548 -17.777 1.00 57.28 102 ALA A CA 1
ATOM 810 C C . ALA A 1 102 ? -2.179 1.006 -16.723 1.00 57.28 102 ALA A C 1
ATOM 812 O O . ALA A 1 102 ? -2.541 -0.192 -16.806 1.00 57.28 102 ALA A O 1
#

Foldseek 3Di:
DPQWVQVVCCVVPVHDHLPLRLLGGPVVVVVVVVVVVVVVVVVVVVVVCVVVVVDDDDDDDDDPPDDDDPVVVVVCVVVCVVVVVVVVVCVVVVVVCSVDSD